Protein AF-A0A6C0L0G5-F1 (afdb_monomer_lite)

Foldseek 3Di:
DWAWEAAAPRDIDTDDLVLVLCCCVPHQQPPLVLLCVQLVSDDDPVDDDDDNRYGYHNVLNADVVLVVQLVCCSVPVDGQPCPPVVVCVPSLVSNVSSCVSSVHGPSSVVVSCCSVPDPPPPPVPVPPPQDDLDPVSPPVVQKDKDKDFPPDDDDPQKDWRDWDDDPPGIITIIIHGDDD

Radius of gyration: 18.08 Å; chains: 1; bounding box: 38×36×50 Å

Sequence (180 aa):
MLKKVLFKENKHLYVDWNYLKDSFENGRLQGATVFARLFDIIDDKLFVLRNTDEYDLTHYDIYIEDWCLFMSFVRNGYLPNIYNIDKNVRDLNYCYDICIKLGGVPEFDNYYYNCLNHEQPVTDVSNNVYNPMTPIEDVKLMYVWRIVTSFTALNENESVTTCVSTEEMTIFYTRRPIDV

Secondary structure (DSSP, 8-state):
-EEEEE-GGG-EEEEEHHHHHHHHHHSTTTT-HHHHHHTTSS--TTS----TTEEE-GGGT--HHHHHHHHHHHHHSS-TTTTSHHHHHHHHHHHHHHHHHTT--HHHHHHHHHHHH------S-SS-S---SSTTT-TT--EEEEEEETTSPPPTT-EEEEEEE-SS-EEEEEEEEPP-

pLDDT: mean 80.95, std 14.65, range [38.38, 97.31]

Structure (mmCIF, N/CA/C/O backbone):
data_AF-A0A6C0L0G5-F1
#
_entry.id   AF-A0A6C0L0G5-F1
#
loop_
_atom_site.group_PDB
_atom_site.id
_atom_site.type_symbol
_atom_site.label_atom_id
_atom_site.label_alt_id
_atom_site.label_comp_id
_atom_site.label_asym_id
_atom_site.label_entity_id
_atom_site.label_seq_id
_atom_site.pdbx_PDB_ins_code
_atom_site.Cartn_x
_atom_site.Cartn_y
_atom_site.Cartn_z
_atom_site.occupancy
_atom_site.B_iso_or_equiv
_atom_site.auth_seq_id
_atom_site.auth_comp_id
_atom_site.auth_asym_id
_atom_site.auth_atom_id
_atom_site.pdbx_PDB_model_num
ATOM 1 N N . MET A 1 1 ? -14.056 8.009 0.735 1.00 85.31 1 MET A N 1
ATOM 2 C CA . MET A 1 1 ? -14.195 8.701 2.042 1.00 85.31 1 MET A CA 1
ATOM 3 C C . MET A 1 1 ? -12.837 8.640 2.702 1.00 85.31 1 MET A C 1
ATOM 5 O O . MET A 1 1 ? -12.252 7.566 2.707 1.00 85.31 1 MET A O 1
ATOM 9 N N . LEU A 1 2 ? -12.315 9.757 3.204 1.00 88.69 2 LEU A N 1
ATOM 10 C CA . LEU A 1 2 ? -11.008 9.749 3.858 1.00 88.69 2 LEU A CA 1
ATOM 11 C C . LEU A 1 2 ? -11.150 9.292 5.307 1.00 88.69 2 LEU A C 1
ATOM 13 O O . LEU A 1 2 ? -11.997 9.816 6.026 1.00 88.69 2 LEU A O 1
ATOM 17 N N . LYS A 1 3 ? -10.314 8.342 5.721 1.00 88.75 3 LYS A N 1
ATOM 18 C CA . LYS A 1 3 ? -10.215 7.888 7.110 1.00 88.75 3 LYS A CA 1
ATOM 19 C C . LYS A 1 3 ? -8.791 8.030 7.609 1.00 88.75 3 LYS A C 1
ATOM 21 O O . LYS A 1 3 ? -7.845 7.874 6.837 1.00 88.75 3 LYS A O 1
ATOM 26 N N . LYS A 1 4 ? -8.637 8.359 8.887 1.00 91.19 4 LYS A N 1
ATOM 27 C CA . LYS A 1 4 ? -7.320 8.545 9.487 1.00 91.19 4 LYS A CA 1
ATOM 28 C C . LYS A 1 4 ? -6.726 7.184 9.836 1.00 91.19 4 LYS A C 1
ATOM 30 O O . LYS A 1 4 ? -7.415 6.335 10.388 1.00 91.19 4 LYS A O 1
ATOM 35 N N . VAL A 1 5 ? -5.453 6.982 9.526 1.00 90.94 5 VAL A N 1
ATOM 36 C CA . VAL A 1 5 ? -4.693 5.792 9.917 1.00 90.94 5 VAL A CA 1
ATOM 37 C C . VAL A 1 5 ? -3.488 6.251 10.724 1.00 90.94 5 VAL A C 1
ATOM 39 O O . VAL A 1 5 ? -2.706 7.070 10.239 1.00 90.94 5 VAL A O 1
ATOM 42 N N . LEU A 1 6 ? -3.366 5.767 11.957 1.00 92.56 6 LEU A N 1
ATOM 43 C CA . LEU A 1 6 ? -2.211 5.968 12.824 1.00 92.56 6 LEU A CA 1
ATOM 44 C C . LEU A 1 6 ? -1.166 4.890 12.541 1.00 92.56 6 LEU A C 1
ATOM 46 O O . LEU A 1 6 ? -1.486 3.708 12.461 1.00 92.56 6 LEU A O 1
ATOM 50 N N . PHE A 1 7 ? 0.085 5.308 12.432 1.00 92.81 7 PHE A N 1
ATOM 51 C CA . PHE A 1 7 ? 1.252 4.472 12.188 1.00 92.81 7 PHE A CA 1
ATOM 52 C C . PHE A 1 7 ? 2.212 4.569 13.368 1.00 92.81 7 PHE A C 1
ATOM 54 O O . PHE A 1 7 ? 2.018 5.358 14.300 1.00 92.81 7 PHE A O 1
ATOM 61 N N . LYS A 1 8 ? 3.285 3.779 13.321 1.00 89.81 8 LYS A N 1
ATOM 62 C CA . LYS A 1 8 ? 4.391 3.873 14.276 1.00 89.81 8 LYS A CA 1
ATOM 63 C C . LYS A 1 8 ? 4.869 5.328 14.447 1.00 89.81 8 LYS A C 1
ATOM 65 O O . LYS A 1 8 ? 4.716 6.166 13.560 1.00 89.81 8 LYS A O 1
ATOM 70 N N . GLU A 1 9 ? 5.432 5.626 15.620 1.00 90.75 9 GLU A N 1
ATOM 71 C CA . GLU A 1 9 ? 5.891 6.974 16.011 1.00 90.75 9 GLU A CA 1
ATOM 72 C C . GLU A 1 9 ? 4.763 8.015 16.137 1.00 90.75 9 GLU A C 1
ATOM 74 O O . GLU A 1 9 ? 5.020 9.216 16.120 1.00 90.75 9 GLU A O 1
ATOM 79 N N . ASN A 1 10 ? 3.509 7.566 16.278 1.00 86.38 10 ASN A N 1
ATOM 80 C CA . ASN A 1 10 ? 2.314 8.418 16.327 1.00 86.38 10 ASN A CA 1
ATOM 81 C C . ASN A 1 10 ? 2.137 9.298 15.075 1.00 86.38 10 ASN A C 1
ATOM 83 O O . ASN A 1 10 ? 1.474 10.339 15.116 1.00 86.38 10 ASN A O 1
ATOM 87 N N . LYS A 1 11 ? 2.723 8.882 13.949 1.00 90.25 11 LYS A N 1
ATOM 88 C CA . LYS A 1 11 ? 2.497 9.502 12.644 1.00 90.25 11 LYS A CA 1
ATOM 89 C C . LYS A 1 11 ? 1.138 9.069 12.089 1.00 90.25 11 LYS A C 1
ATOM 91 O O . LYS A 1 11 ? 0.598 8.045 12.496 1.00 90.25 11 LYS A O 1
ATOM 96 N N . HIS A 1 12 ? 0.559 9.841 11.171 1.00 91.81 12 HIS A N 1
ATOM 97 C CA . HIS A 1 12 ? -0.734 9.498 10.577 1.00 91.81 12 HIS A CA 1
ATOM 98 C C . HIS A 1 12 ? -0.861 9.931 9.118 1.00 91.81 12 HIS A C 1
ATOM 100 O O . HIS A 1 12 ? -0.217 10.886 8.690 1.00 91.81 12 HIS A O 1
ATOM 106 N N . LEU A 1 13 ? -1.742 9.252 8.381 1.00 90.69 13 LEU A N 1
ATOM 107 C CA . LEU A 1 13 ? -2.190 9.650 7.046 1.00 90.69 13 LEU A CA 1
ATOM 108 C C . LEU A 1 13 ? -3.710 9.565 6.939 1.00 90.69 13 LEU A C 1
ATOM 110 O O . LEU A 1 13 ? -4.351 8.768 7.622 1.00 90.69 13 LEU A O 1
ATOM 114 N N . TYR A 1 14 ? -4.273 10.358 6.032 1.00 89.94 14 TYR A N 1
ATOM 115 C CA . TYR A 1 14 ? -5.643 10.174 5.572 1.00 89.94 14 TYR A CA 1
ATOM 116 C C . TYR A 1 14 ? -5.639 9.266 4.348 1.00 89.94 14 TYR A C 1
ATOM 118 O O . TYR A 1 14 ? -5.019 9.575 3.332 1.00 89.94 14 TYR A O 1
ATOM 126 N N . VAL A 1 15 ? -6.328 8.140 4.461 1.00 89.38 15 VAL A N 1
ATOM 127 C CA . VAL A 1 15 ? -6.400 7.108 3.432 1.00 89.38 15 VAL A CA 1
ATOM 128 C C . VAL A 1 15 ? -7.789 7.111 2.813 1.00 89.38 15 VAL A C 1
ATOM 130 O O . VAL A 1 15 ? -8.791 7.228 3.520 1.00 89.38 15 VAL A O 1
ATOM 133 N N . ASP A 1 16 ? -7.861 6.973 1.489 1.00 91.38 16 ASP A N 1
ATOM 134 C CA . ASP A 1 16 ? -9.140 6.806 0.807 1.00 91.38 16 ASP A CA 1
ATOM 135 C C . ASP A 1 16 ? -9.695 5.401 1.043 1.00 91.38 16 ASP A C 1
ATOM 137 O O . ASP A 1 16 ? -9.295 4.419 0.420 1.00 91.38 16 ASP A O 1
ATOM 141 N N . TRP A 1 17 ? -10.647 5.320 1.963 1.00 91.06 17 TRP A N 1
ATOM 142 C CA . TRP A 1 17 ? -11.303 4.078 2.337 1.00 91.06 17 TRP A CA 1
ATOM 143 C C . TRP A 1 17 ? -12.124 3.482 1.194 1.00 91.06 17 TRP A C 1
ATOM 145 O O . TRP A 1 17 ? -12.210 2.263 1.089 1.00 91.06 17 TRP A O 1
ATOM 155 N N . ASN A 1 18 ? -12.673 4.311 0.296 1.00 92.94 18 ASN A N 1
ATOM 156 C CA . ASN A 1 18 ? -13.422 3.787 -0.851 1.00 92.94 18 ASN A CA 1
ATOM 157 C C . ASN A 1 18 ? -12.487 3.027 -1.791 1.00 92.94 18 ASN A C 1
ATOM 159 O O . ASN A 1 18 ? -12.845 1.959 -2.270 1.00 92.94 18 ASN A O 1
ATOM 163 N N . TYR A 1 19 ? -11.279 3.556 -1.998 1.00 94.75 19 TYR A N 1
ATOM 164 C CA . TYR A 1 19 ? -10.251 2.886 -2.781 1.00 94.75 19 TYR A CA 1
ATOM 165 C C . TYR A 1 19 ? -9.828 1.558 -2.140 1.00 94.75 19 TYR A C 1
ATOM 167 O O . TYR A 1 19 ? -9.718 0.553 -2.833 1.00 94.75 19 TYR A O 1
ATOM 175 N N . LEU A 1 20 ? -9.612 1.526 -0.819 1.00 94.50 20 LEU A N 1
ATOM 176 C CA . LEU A 1 20 ? -9.259 0.279 -0.129 1.00 94.50 20 LEU A CA 1
ATOM 177 C C . LEU A 1 20 ? -10.365 -0.773 -0.241 1.00 94.50 20 LEU A C 1
ATOM 179 O O . LEU A 1 20 ? -10.074 -1.939 -0.503 1.00 94.50 20 LEU A O 1
ATOM 183 N N . LYS A 1 21 ? -11.621 -0.353 -0.068 1.00 95.12 21 LYS A N 1
ATOM 184 C CA . LYS A 1 21 ? -12.786 -1.221 -0.212 1.00 95.12 21 LYS A CA 1
ATOM 185 C C . LYS A 1 21 ? -12.904 -1.771 -1.632 1.00 95.12 21 LYS A C 1
ATOM 187 O O . LYS A 1 21 ? -12.986 -2.983 -1.791 1.00 95.12 21 LYS A O 1
ATOM 192 N N . ASP A 1 22 ? -12.841 -0.915 -2.648 1.00 95.88 22 ASP A N 1
ATOM 193 C CA . ASP A 1 22 ? -12.908 -1.349 -4.047 1.00 95.88 22 ASP A CA 1
ATOM 194 C C . ASP A 1 22 ? -11.727 -2.256 -4.415 1.00 95.88 22 ASP A C 1
ATOM 196 O O . ASP A 1 22 ? -11.903 -3.296 -5.040 1.00 95.88 22 ASP A O 1
ATOM 200 N N . SER A 1 23 ? -10.523 -1.944 -3.930 1.00 95.94 23 SER A N 1
ATOM 201 C CA . SER A 1 23 ? -9.359 -2.803 -4.129 1.00 95.94 23 SER A CA 1
ATOM 202 C C . SER A 1 23 ? -9.502 -4.166 -3.441 1.00 95.94 23 SER A C 1
ATOM 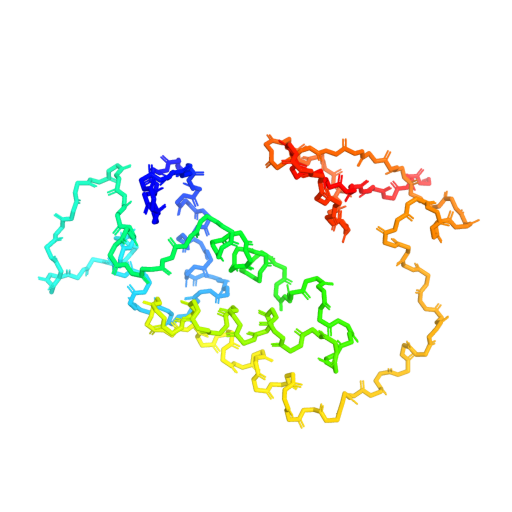204 O O . SER A 1 23 ? -8.876 -5.122 -3.894 1.00 95.94 23 SER A O 1
ATOM 206 N N . PHE A 1 24 ? -10.267 -4.278 -2.354 1.00 96.69 24 PHE A N 1
ATOM 207 C CA . PHE A 1 24 ? -10.576 -5.560 -1.715 1.00 96.69 24 PHE A CA 1
ATOM 208 C C . PHE A 1 24 ? -11.668 -6.328 -2.464 1.00 96.69 24 PHE A C 1
ATOM 210 O O . PHE A 1 24 ? -11.544 -7.534 -2.650 1.00 96.69 24 PHE A O 1
ATOM 217 N N . GLU A 1 25 ? -12.722 -5.644 -2.907 1.00 95.56 25 GLU A N 1
ATOM 218 C CA . GLU A 1 25 ? -13.859 -6.266 -3.595 1.00 95.56 25 GLU A CA 1
ATOM 219 C C . GLU A 1 25 ? -13.501 -6.678 -5.032 1.00 95.56 25 GLU A C 1
ATOM 221 O O . GLU A 1 25 ? -13.824 -7.787 -5.459 1.00 95.56 25 GLU A O 1
ATOM 226 N N . ASN A 1 26 ? -12.779 -5.825 -5.762 1.00 94.06 26 ASN A N 1
ATOM 227 C CA . ASN A 1 26 ? -12.576 -5.922 -7.212 1.00 94.06 26 ASN A CA 1
ATOM 228 C C . ASN A 1 26 ? -11.104 -5.822 -7.651 1.00 94.06 26 ASN A C 1
ATOM 230 O O . ASN A 1 26 ? -10.830 -5.783 -8.850 1.00 94.06 26 ASN A O 1
ATOM 234 N N . GLY A 1 27 ? -10.154 -5.743 -6.714 1.00 93.94 27 GLY A N 1
ATOM 235 C CA . GLY A 1 27 ? -8.755 -5.444 -7.025 1.00 93.94 27 GLY A CA 1
ATOM 236 C C . GLY A 1 27 ? -7.732 -6.326 -6.313 1.00 93.94 27 GLY A C 1
ATOM 237 O O . GLY A 1 27 ? -7.970 -7.481 -5.977 1.00 93.94 27 GLY A O 1
ATOM 238 N N . ARG A 1 28 ? -6.549 -5.757 -6.072 1.00 94.62 28 ARG A N 1
ATOM 239 C CA . ARG A 1 28 ? -5.356 -6.495 -5.614 1.00 94.62 28 ARG A CA 1
ATOM 240 C C . ARG A 1 28 ? -5.367 -6.896 -4.142 1.00 94.62 28 ARG A C 1
ATOM 242 O O . ARG A 1 28 ? -4.441 -7.551 -3.681 1.00 94.62 28 ARG A O 1
ATOM 249 N N . LEU A 1 29 ? -6.381 -6.479 -3.391 1.00 97.31 29 LEU A N 1
ATOM 250 C CA . LEU A 1 29 ? -6.559 -6.871 -1.993 1.00 97.31 29 LEU A CA 1
ATOM 251 C C . LEU A 1 29 ? -7.574 -8.008 -1.850 1.00 97.31 29 LEU A C 1
ATOM 253 O O . LEU A 1 29 ? -7.893 -8.391 -0.727 1.00 97.31 29 LEU A O 1
ATOM 257 N N . GLN A 1 30 ? -8.066 -8.573 -2.958 1.00 96.06 30 GLN A N 1
ATOM 258 C CA . GLN A 1 30 ? -8.938 -9.741 -2.925 1.00 96.06 30 GLN A CA 1
ATOM 259 C C . GLN A 1 30 ? -8.307 -10.874 -2.103 1.00 96.06 30 GLN A C 1
ATOM 261 O O . GLN A 1 30 ? -7.165 -11.281 -2.310 1.00 96.06 30 GLN A O 1
ATOM 266 N N . GLY A 1 31 ? -9.066 -11.362 -1.120 1.00 93.81 31 GLY A N 1
ATOM 267 C CA . GLY A 1 31 ? -8.632 -12.419 -0.205 1.00 93.81 31 GLY A CA 1
ATOM 268 C C . GLY A 1 31 ? -7.786 -11.959 0.992 1.00 93.81 31 GLY A C 1
ATOM 269 O O . GLY A 1 31 ? -7.573 -12.765 1.898 1.00 93.81 31 GLY A O 1
ATOM 270 N N . ALA A 1 32 ? -7.386 -10.682 1.074 1.00 96.00 32 ALA A N 1
ATOM 271 C CA . ALA A 1 32 ? -6.675 -10.106 2.224 1.00 96.00 32 ALA A CA 1
ATOM 272 C C . ALA A 1 32 ? -7.624 -9.908 3.426 1.00 96.00 32 ALA A C 1
ATOM 274 O O . ALA A 1 32 ? -8.048 -8.805 3.769 1.00 96.00 32 ALA A O 1
ATOM 275 N N . THR A 1 33 ? -8.038 -11.009 4.048 1.00 92.31 33 THR A N 1
ATOM 276 C CA . THR A 1 33 ? -9.142 -11.039 5.024 1.00 92.31 33 THR A CA 1
ATOM 277 C C . THR A 1 33 ? -8.804 -10.367 6.350 1.00 92.31 33 THR A C 1
ATOM 279 O O . THR A 1 33 ? -9.664 -9.707 6.930 1.00 92.31 33 THR A O 1
ATOM 282 N N . VAL A 1 34 ? -7.568 -10.497 6.838 1.00 90.00 34 VAL A N 1
ATOM 283 C CA . VAL A 1 34 ? -7.124 -9.791 8.051 1.00 90.00 34 VAL A CA 1
ATOM 284 C C . VAL A 1 34 ? -7.071 -8.287 7.798 1.00 90.00 34 VAL A C 1
ATOM 286 O O . VAL A 1 34 ? -7.622 -7.531 8.593 1.00 90.00 34 VAL A O 1
ATOM 289 N N . PHE A 1 35 ? -6.516 -7.858 6.661 1.00 92.75 35 PHE A N 1
ATOM 290 C CA . PHE A 1 35 ? -6.584 -6.468 6.216 1.00 92.75 35 PHE A CA 1
ATOM 291 C C . PHE A 1 35 ? -8.032 -5.956 6.197 1.00 92.75 35 PHE A C 1
ATOM 293 O O . PHE A 1 35 ? -8.341 -4.939 6.811 1.00 92.75 35 PHE A O 1
ATOM 300 N N . ALA A 1 36 ? -8.948 -6.688 5.563 1.00 92.31 36 ALA A N 1
ATOM 301 C CA . ALA A 1 36 ? -10.344 -6.273 5.470 1.00 92.31 36 ALA A CA 1
ATOM 302 C C . ALA A 1 36 ? -11.027 -6.131 6.838 1.00 92.31 36 ALA A C 1
ATOM 304 O O . ALA A 1 36 ? -11.852 -5.238 7.013 1.00 92.31 36 ALA A O 1
ATOM 305 N N . ARG A 1 37 ? -10.659 -6.966 7.816 1.00 87.94 37 ARG A N 1
ATOM 306 C CA . ARG A 1 37 ? -11.123 -6.851 9.209 1.00 87.94 37 ARG A CA 1
ATOM 307 C C . ARG A 1 37 ? -10.526 -5.641 9.918 1.00 87.94 37 ARG A C 1
ATOM 309 O O . ARG A 1 37 ? -11.248 -4.936 10.605 1.00 87.94 37 ARG A O 1
ATOM 316 N N . LEU A 1 38 ? -9.229 -5.376 9.740 1.00 87.31 38 LEU A N 1
ATOM 317 C CA . LEU A 1 38 ? -8.551 -4.225 10.352 1.00 87.31 38 LEU A CA 1
ATOM 318 C C . LEU A 1 38 ? -9.144 -2.882 9.908 1.00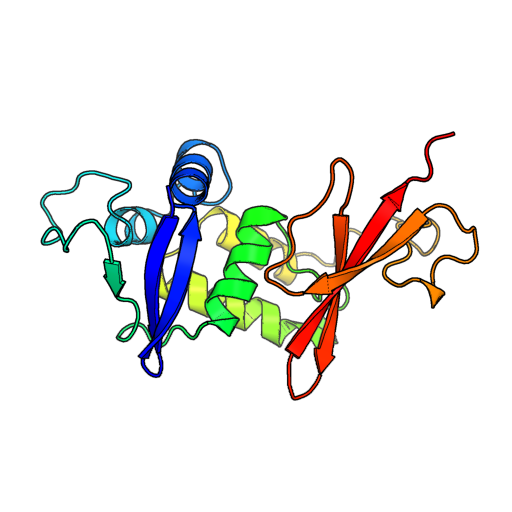 87.31 38 LEU A C 1
ATOM 320 O O . LEU A 1 38 ? -9.097 -1.920 10.669 1.00 87.31 38 LEU A O 1
ATOM 324 N N . PHE A 1 39 ? -9.686 -2.832 8.689 1.00 89.25 39 PHE A N 1
ATOM 325 C CA . PHE A 1 39 ? -10.248 -1.629 8.074 1.00 89.25 39 PHE A CA 1
ATOM 326 C C . PHE A 1 39 ? -11.786 -1.616 8.016 1.00 89.25 39 PHE A C 1
ATOM 328 O O . PHE A 1 39 ? -12.362 -0.790 7.301 1.00 89.25 39 PHE A O 1
ATOM 335 N N . ASP A 1 40 ? -12.456 -2.514 8.748 1.00 87.75 40 ASP A N 1
ATOM 336 C CA . ASP A 1 40 ? -13.921 -2.662 8.775 1.00 87.75 40 ASP A CA 1
ATOM 337 C C . ASP A 1 40 ? -14.554 -2.730 7.365 1.00 87.75 40 ASP A C 1
ATOM 339 O O . ASP A 1 40 ? -15.625 -2.176 7.105 1.00 87.75 40 ASP A O 1
ATOM 343 N N . ILE A 1 41 ? -13.858 -3.359 6.412 1.00 90.50 41 ILE A N 1
ATOM 344 C CA . ILE A 1 41 ? -14.354 -3.588 5.047 1.00 90.50 41 ILE A CA 1
ATOM 345 C C . ILE A 1 41 ? -15.339 -4.760 5.047 1.00 90.50 41 ILE A C 1
ATOM 347 O O . ILE A 1 41 ? -16.349 -4.716 4.343 1.00 90.50 41 ILE A O 1
ATOM 351 N N . ILE A 1 42 ? -15.060 -5.788 5.854 1.00 88.00 42 ILE A N 1
ATOM 352 C CA . ILE A 1 42 ? -15.979 -6.899 6.104 1.00 88.00 42 ILE A CA 1
ATOM 353 C C . ILE A 1 42 ? -16.543 -6.808 7.521 1.00 88.00 42 ILE A C 1
ATOM 355 O O . ILE A 1 42 ? -15.805 -6.561 8.472 1.00 88.00 42 ILE A O 1
ATOM 359 N N . ASP A 1 43 ? -17.853 -7.020 7.649 1.00 75.69 43 ASP A N 1
ATOM 360 C CA . ASP A 1 43 ? -18.532 -7.082 8.943 1.00 75.69 43 ASP A CA 1
ATOM 361 C C . ASP A 1 43 ? -18.265 -8.448 9.582 1.00 75.69 43 ASP A C 1
ATOM 363 O O . ASP A 1 43 ? -18.789 -9.478 9.146 1.00 75.69 43 ASP A O 1
ATOM 367 N N . ASP A 1 44 ? -17.395 -8.462 10.587 1.00 66.69 44 ASP A N 1
ATOM 368 C CA . ASP A 1 44 ? -17.060 -9.658 11.342 1.00 66.69 44 ASP A CA 1
ATOM 369 C C . ASP A 1 44 ? -17.140 -9.376 12.844 1.00 66.69 44 ASP A C 1
ATOM 371 O O . ASP A 1 44 ? -16.388 -8.576 13.401 1.00 66.69 44 ASP A O 1
ATOM 375 N N . LYS A 1 45 ? -18.032 -10.102 13.523 1.00 65.12 45 LYS A N 1
ATOM 376 C CA . LYS A 1 45 ? -18.269 -10.001 14.972 1.00 65.12 45 LYS A CA 1
ATOM 377 C C . LYS A 1 45 ? -17.084 -10.484 15.819 1.00 65.12 45 LYS A C 1
ATOM 379 O O . LYS A 1 45 ? -17.151 -10.402 17.044 1.00 65.12 45 LYS A O 1
ATOM 384 N N . LEU A 1 46 ? -16.040 -11.037 15.196 1.00 65.25 46 LEU A N 1
ATOM 385 C CA . LEU A 1 46 ? -14.838 -11.526 15.873 1.00 65.25 46 LEU A CA 1
ATOM 386 C C . LEU A 1 46 ? -13.889 -10.407 16.321 1.00 65.25 46 LEU A C 1
ATOM 388 O O . LEU A 1 46 ? -13.105 -10.625 17.245 1.00 65.25 46 LEU A O 1
ATOM 392 N N . PHE A 1 47 ? -13.957 -9.223 15.707 1.00 62.81 47 PHE A N 1
ATOM 393 C CA . PHE A 1 47 ? -13.135 -8.074 16.082 1.00 62.81 47 PHE A CA 1
ATOM 394 C C . PHE A 1 47 ? -14.000 -7.018 16.770 1.00 62.81 47 PHE A C 1
ATOM 396 O O . PHE A 1 47 ? -15.130 -6.750 16.371 1.00 62.81 47 PHE A O 1
ATOM 403 N N . VAL A 1 48 ? -13.480 -6.429 17.850 1.00 63.00 48 VAL A N 1
ATOM 404 C CA . VAL A 1 48 ? -14.155 -5.308 18.512 1.00 63.00 48 VAL A CA 1
ATOM 405 C C . VAL A 1 48 ? -14.138 -4.134 17.541 1.00 63.00 48 VAL A C 1
ATOM 407 O O . VAL A 1 48 ? -13.056 -3.641 17.222 1.00 63.00 48 VAL A O 1
ATOM 410 N N . LEU A 1 49 ? -15.323 -3.706 17.093 1.00 55.56 49 LEU A N 1
ATOM 411 C CA . LEU A 1 49 ? -15.509 -2.517 16.260 1.00 55.56 49 LEU A CA 1
ATOM 412 C C . LEU A 1 49 ? -14.735 -1.349 16.876 1.00 55.56 49 LEU A C 1
ATOM 414 O O . LEU A 1 49 ? -15.036 -0.909 17.992 1.00 55.56 49 LEU A O 1
ATOM 418 N N . ARG A 1 50 ? -13.709 -0.876 16.167 1.00 59.19 50 ARG A N 1
ATOM 419 C CA . ARG A 1 50 ? -12.996 0.343 16.541 1.00 59.19 50 ARG A CA 1
ATOM 420 C C . ARG A 1 50 ? -13.772 1.541 16.003 1.00 59.19 50 ARG A C 1
ATOM 422 O O . ARG A 1 50 ? -14.607 1.424 15.112 1.00 59.19 50 ARG A O 1
ATOM 429 N N . ASN A 1 51 ? -13.557 2.689 16.633 1.00 57.78 51 ASN A N 1
ATOM 430 C CA . ASN A 1 51 ? -14.226 3.933 16.276 1.00 57.78 51 ASN A CA 1
ATOM 431 C C . ASN A 1 51 ? -14.080 4.197 14.767 1.00 57.78 51 ASN A C 1
ATOM 433 O O . ASN A 1 51 ? -12.980 4.101 14.232 1.00 57.78 51 ASN A O 1
ATOM 437 N N . THR A 1 52 ? -15.180 4.508 14.081 1.00 64.19 52 THR A N 1
ATOM 438 C CA . THR A 1 52 ? -15.279 4.358 12.620 1.00 64.19 52 THR A CA 1
ATOM 439 C C . THR A 1 52 ? -14.380 5.287 11.818 1.00 64.19 52 THR A C 1
ATOM 441 O O . THR A 1 52 ? -14.235 5.057 10.623 1.00 64.19 52 THR A O 1
ATOM 444 N N . ASP A 1 53 ? -13.796 6.319 12.422 1.00 73.50 53 ASP A N 1
ATOM 445 C CA . ASP A 1 53 ? -13.087 7.385 11.703 1.00 73.50 53 ASP A CA 1
ATOM 446 C C . ASP A 1 53 ? -11.555 7.274 11.787 1.00 73.50 53 ASP A C 1
ATOM 448 O O . ASP A 1 53 ? -10.841 7.971 11.055 1.00 73.50 53 ASP A O 1
ATOM 452 N N . GLU A 1 54 ? -11.042 6.385 12.645 1.00 86.31 54 GLU A N 1
ATOM 453 C CA . GLU A 1 54 ? -9.610 6.216 12.892 1.00 86.31 54 GLU A CA 1
ATOM 454 C C . GLU A 1 54 ? -9.217 4.737 13.007 1.00 86.31 54 GLU A C 1
ATOM 456 O O . GLU A 1 54 ? -9.752 3.990 13.824 1.00 86.31 54 GLU A O 1
ATOM 461 N N . TYR A 1 55 ? -8.223 4.335 12.218 1.00 88.50 55 TYR A N 1
ATOM 462 C CA . TYR A 1 55 ? -7.572 3.032 12.299 1.00 88.50 55 TYR A CA 1
ATOM 463 C C . TYR A 1 55 ? -6.206 3.175 12.958 1.00 88.50 55 TYR A C 1
ATOM 465 O O . TYR A 1 55 ? -5.473 4.116 12.667 1.00 88.50 55 TYR A O 1
ATOM 473 N N . ASP A 1 56 ? -5.838 2.229 13.818 1.00 88.69 56 ASP A N 1
ATOM 474 C CA . ASP A 1 56 ? -4.587 2.290 14.573 1.00 88.69 56 ASP A CA 1
ATOM 475 C C . ASP A 1 56 ? -3.685 1.091 14.270 1.00 88.69 56 ASP A C 1
ATOM 477 O O . ASP A 1 56 ? -3.959 -0.037 14.699 1.00 88.69 56 ASP A O 1
ATOM 481 N N . LEU A 1 57 ? -2.602 1.373 13.538 1.00 89.62 57 LEU A N 1
ATOM 482 C CA . LEU A 1 57 ? -1.541 0.440 13.173 1.00 89.62 57 LEU A CA 1
ATOM 483 C C . LEU A 1 57 ? -0.259 0.609 14.016 1.00 89.62 57 LEU A C 1
ATOM 485 O O . LEU A 1 57 ? 0.736 -0.070 13.753 1.00 89.62 57 LEU A O 1
ATOM 489 N N . THR A 1 58 ? -0.250 1.460 15.050 1.00 88.69 58 THR A N 1
ATOM 490 C CA . THR A 1 58 ? 0.945 1.762 15.874 1.00 88.69 58 THR A CA 1
ATOM 491 C C . THR A 1 58 ? 1.585 0.515 16.500 1.00 88.69 58 THR A C 1
ATOM 493 O O . THR A 1 58 ? 2.806 0.452 16.680 1.00 88.69 58 THR A O 1
ATOM 496 N N . HIS A 1 59 ? 0.772 -0.503 16.788 1.00 87.38 59 HIS A N 1
ATOM 497 C CA . HIS A 1 59 ? 1.186 -1.767 17.399 1.00 87.38 59 HIS A CA 1
ATOM 498 C C . HIS A 1 59 ? 1.700 -2.823 16.407 1.00 87.38 59 HIS A C 1
ATOM 500 O O . HIS A 1 59 ? 2.253 -3.829 16.844 1.00 87.38 59 HIS A O 1
ATOM 506 N N . TYR A 1 60 ? 1.552 -2.604 15.098 1.00 86.38 60 TYR A N 1
ATOM 507 C CA . TYR A 1 60 ? 1.933 -3.571 14.056 1.00 86.38 60 TYR A CA 1
ATOM 508 C C . TYR A 1 60 ? 3.340 -3.327 13.507 1.00 86.38 60 TYR A C 1
ATOM 510 O O . TYR A 1 60 ? 3.787 -4.032 12.606 1.00 86.38 60 TYR A O 1
ATOM 518 N N . ASP A 1 61 ? 4.040 -2.332 14.059 1.00 88.81 61 ASP A N 1
ATOM 519 C CA . ASP A 1 61 ? 5.363 -1.917 13.597 1.00 88.81 61 ASP A CA 1
ATOM 520 C C . ASP A 1 61 ? 5.359 -1.547 12.106 1.00 88.81 61 ASP A C 1
ATOM 522 O O . ASP A 1 61 ? 6.238 -1.947 11.348 1.00 88.81 61 ASP A O 1
ATOM 526 N N . ILE A 1 62 ? 4.301 -0.847 11.685 1.00 89.56 62 ILE A N 1
ATOM 527 C CA . ILE A 1 62 ? 4.118 -0.335 10.326 1.00 89.56 62 ILE A CA 1
ATOM 528 C C . ILE A 1 62 ? 4.358 1.173 10.367 1.00 89.56 62 ILE A C 1
ATOM 530 O O . ILE A 1 62 ? 3.655 1.906 11.074 1.00 89.56 62 ILE A O 1
ATOM 534 N N . TYR A 1 63 ? 5.362 1.624 9.625 1.00 90.62 63 TYR A N 1
ATOM 535 C CA . TYR A 1 63 ? 5.704 3.030 9.435 1.00 90.62 63 TYR A CA 1
ATOM 536 C C . TYR A 1 63 ? 4.909 3.641 8.263 1.00 90.62 63 TYR A C 1
ATOM 538 O O . TYR A 1 63 ? 4.230 2.942 7.510 1.00 90.62 63 TYR A O 1
ATOM 546 N N . ILE A 1 64 ? 4.947 4.966 8.095 1.00 88.19 64 ILE A N 1
ATOM 547 C CA . ILE A 1 64 ? 4.259 5.619 6.963 1.00 88.19 64 ILE A CA 1
ATOM 548 C C . ILE A 1 64 ? 4.889 5.196 5.631 1.00 88.19 64 ILE A C 1
ATOM 550 O O . ILE A 1 64 ? 4.201 5.016 4.628 1.00 88.19 64 ILE A O 1
ATOM 554 N N . GLU A 1 65 ? 6.205 5.049 5.623 1.00 85.25 65 GLU A N 1
ATOM 555 C CA . GLU A 1 65 ? 7.014 4.663 4.479 1.00 85.25 65 GLU A CA 1
ATOM 556 C C . GLU A 1 65 ? 6.633 3.250 4.008 1.00 85.25 65 GLU A C 1
ATOM 558 O O . GLU A 1 65 ? 6.435 3.028 2.811 1.00 85.25 65 GLU A O 1
ATOM 563 N N . ASP A 1 66 ? 6.402 2.343 4.960 1.00 88.38 66 ASP A N 1
ATOM 564 C CA . ASP A 1 66 ? 5.884 0.989 4.746 1.00 88.38 66 ASP A CA 1
ATOM 565 C C . ASP A 1 66 ? 4.536 1.031 4.029 1.00 88.38 66 ASP A C 1
ATOM 567 O O . ASP A 1 66 ? 4.316 0.365 3.015 1.00 88.38 66 ASP A O 1
ATOM 571 N N . TRP A 1 67 ? 3.630 1.870 4.532 1.00 90.50 67 TRP A N 1
ATOM 572 C CA . TRP A 1 67 ? 2.313 2.048 3.942 1.00 90.50 67 TRP A CA 1
ATOM 573 C C . TRP A 1 67 ? 2.393 2.587 2.513 1.00 90.50 67 TRP A C 1
ATOM 575 O O . TRP A 1 67 ? 1.682 2.111 1.630 1.00 90.50 67 TRP A O 1
ATOM 585 N N . CYS A 1 68 ? 3.281 3.546 2.250 1.00 88.25 68 CYS A N 1
ATOM 586 C CA . CYS A 1 68 ? 3.506 4.079 0.907 1.00 88.25 68 CYS A CA 1
ATOM 587 C C . CYS A 1 68 ? 4.034 3.011 -0.064 1.00 88.25 68 CYS A C 1
ATOM 589 O O . CYS A 1 68 ? 3.587 2.957 -1.216 1.00 88.25 68 CYS A O 1
ATOM 591 N N . LEU A 1 69 ? 4.948 2.149 0.391 1.00 87.69 69 LEU A N 1
ATOM 592 C CA . LEU A 1 69 ? 5.480 1.041 -0.402 1.00 87.69 69 LEU A CA 1
ATOM 593 C C . LEU A 1 69 ? 4.385 0.016 -0.727 1.00 87.69 69 LEU A C 1
ATOM 595 O O . LEU A 1 69 ? 4.178 -0.322 -1.893 1.00 87.69 69 LEU A O 1
ATOM 599 N N . PHE A 1 70 ? 3.624 -0.397 0.286 1.00 92.94 70 PHE A N 1
ATOM 600 C CA . PHE A 1 70 ? 2.467 -1.273 0.124 1.00 92.94 70 PHE A CA 1
ATOM 601 C C . PHE A 1 70 ? 1.448 -0.686 -0.862 1.00 92.94 70 PHE A C 1
ATOM 603 O O . PHE A 1 70 ? 1.049 -1.340 -1.825 1.00 92.94 70 PHE A O 1
ATOM 610 N N . MET A 1 71 ? 1.081 0.586 -0.698 1.00 91.94 71 MET A N 1
ATOM 611 C CA . MET A 1 71 ? 0.117 1.247 -1.578 1.00 91.94 71 MET A CA 1
ATOM 612 C C . MET A 1 71 ? 0.625 1.424 -3.012 1.00 91.94 71 MET A C 1
ATOM 614 O O . MET A 1 71 ? -0.198 1.432 -3.930 1.00 91.94 71 MET A O 1
ATOM 618 N N . SER A 1 72 ? 1.942 1.524 -3.235 1.00 87.38 72 SER A N 1
ATOM 619 C CA . SER A 1 72 ? 2.510 1.463 -4.589 1.00 87.38 72 SER A CA 1
ATOM 620 C C . SER A 1 72 ? 2.169 0.144 -5.270 1.00 87.38 72 SER A C 1
ATOM 622 O O . SER A 1 72 ? 1.697 0.159 -6.407 1.00 87.38 72 SER A O 1
ATOM 624 N N . PHE A 1 73 ? 2.320 -0.986 -4.574 1.00 91.81 73 PHE A N 1
ATOM 625 C CA . PHE A 1 73 ? 1.896 -2.273 -5.119 1.00 91.81 73 PHE A CA 1
ATOM 626 C C . PHE A 1 73 ? 0.380 -2.329 -5.330 1.00 91.81 73 PHE A C 1
ATOM 628 O O . PHE A 1 73 ? -0.070 -2.670 -6.419 1.00 91.81 73 PHE A O 1
ATOM 635 N N . VAL A 1 74 ? -0.424 -1.947 -4.334 1.00 92.19 74 VAL A N 1
ATOM 636 C CA . VAL A 1 74 ? -1.893 -2.027 -4.439 1.00 92.19 74 VAL A CA 1
ATOM 637 C C . VAL A 1 74 ? -2.414 -1.229 -5.641 1.00 92.19 74 VAL A C 1
ATOM 639 O O . VAL A 1 74 ? -3.332 -1.673 -6.332 1.00 92.19 74 VAL A O 1
ATOM 642 N N . ARG A 1 75 ? -1.805 -0.075 -5.935 1.00 88.31 75 ARG A N 1
ATOM 643 C CA . ARG A 1 75 ? -2.163 0.784 -7.075 1.00 88.31 75 ARG A CA 1
ATOM 644 C C . ARG A 1 75 ? -1.651 0.268 -8.411 1.00 88.31 75 ARG A C 1
ATOM 646 O O . ARG A 1 75 ? -2.415 0.227 -9.375 1.00 88.31 75 ARG A O 1
ATOM 653 N N . ASN A 1 76 ? -0.397 -0.165 -8.469 1.00 85.25 76 ASN A N 1
ATOM 654 C CA . ASN A 1 76 ? 0.281 -0.412 -9.744 1.00 85.25 76 ASN A CA 1
ATOM 655 C C . ASN A 1 76 ? 0.369 -1.899 -10.113 1.00 85.25 76 ASN A C 1
ATOM 657 O O . ASN A 1 76 ? 0.477 -2.241 -11.285 1.00 85.25 76 ASN A O 1
ATOM 661 N N . GLY A 1 77 ? 0.300 -2.795 -9.129 1.00 84.56 77 GLY A N 1
ATOM 662 C CA . GLY A 1 77 ? 0.534 -4.235 -9.281 1.00 84.56 77 GLY A CA 1
ATOM 663 C C . GLY A 1 77 ? 2.004 -4.631 -9.320 1.00 84.56 77 GLY A C 1
ATOM 664 O O . GLY A 1 77 ? 2.317 -5.794 -9.537 1.00 84.56 77 GLY A O 1
ATOM 665 N N . TYR A 1 78 ? 2.905 -3.674 -9.119 1.00 83.06 78 TYR A N 1
ATOM 666 C CA . TYR A 1 78 ? 4.341 -3.890 -9.046 1.00 83.06 78 TYR A CA 1
ATOM 667 C C . TYR A 1 78 ? 4.981 -2.818 -8.165 1.00 83.06 78 TYR A C 1
ATOM 669 O O . TYR A 1 78 ? 4.396 -1.758 -7.918 1.00 83.06 78 TYR A O 1
ATOM 677 N N . LEU A 1 79 ? 6.202 -3.084 -7.708 1.00 82.56 79 LEU A N 1
ATOM 678 C CA . LEU A 1 79 ? 7.011 -2.116 -6.975 1.00 82.56 79 LEU A CA 1
ATOM 679 C C . LEU A 1 79 ? 7.993 -1.428 -7.944 1.00 82.56 79 LEU A C 1
ATOM 681 O O . LEU A 1 79 ? 8.742 -2.115 -8.645 1.00 82.56 79 LEU A O 1
ATOM 685 N N . PRO A 1 80 ? 8.012 -0.083 -8.015 1.00 67.12 80 PRO A N 1
ATOM 686 C CA . PRO A 1 80 ? 8.682 0.659 -9.089 1.00 67.12 80 PRO A CA 1
ATOM 687 C C . PRO A 1 80 ? 10.208 0.486 -9.134 1.00 67.12 80 PRO A C 1
ATOM 689 O O . PRO A 1 80 ? 10.801 0.669 -10.192 1.00 67.12 80 PRO A O 1
ATOM 692 N N . ASN A 1 81 ? 10.844 0.073 -8.034 1.00 64.62 81 ASN A N 1
ATOM 693 C CA . ASN A 1 81 ? 12.294 -0.115 -7.974 1.00 64.62 81 ASN A CA 1
ATOM 694 C C . ASN A 1 81 ? 12.755 -1.555 -8.276 1.00 64.62 81 ASN A C 1
ATOM 696 O O . ASN A 1 81 ? 13.951 -1.804 -8.309 1.00 64.62 81 ASN A O 1
ATOM 700 N N . ILE A 1 82 ? 11.879 -2.529 -8.539 1.00 59.22 82 ILE A N 1
ATOM 701 C CA . ILE A 1 82 ? 12.280 -3.957 -8.575 1.00 59.22 82 ILE A CA 1
ATOM 702 C C . ILE A 1 82 ? 12.901 -4.421 -9.909 1.00 59.22 82 ILE A C 1
ATOM 704 O O . ILE A 1 82 ? 13.338 -5.560 -10.030 1.00 59.22 82 ILE A O 1
ATOM 708 N N . TYR A 1 83 ? 13.069 -3.538 -10.898 1.00 51.91 83 TYR A N 1
ATOM 709 C CA . TYR A 1 83 ? 13.642 -3.905 -12.206 1.00 51.91 83 TYR A CA 1
ATOM 710 C C . TYR A 1 83 ? 15.026 -4.584 -12.143 1.00 51.91 83 TYR A C 1
ATOM 712 O O . TYR A 1 83 ? 15.371 -5.340 -13.047 1.00 51.91 83 TYR A O 1
ATOM 720 N N . ASN A 1 84 ? 15.800 -4.358 -11.074 1.00 55.25 84 ASN A N 1
ATOM 721 C CA . ASN A 1 84 ? 17.019 -5.105 -10.773 1.00 55.25 84 ASN A CA 1
ATOM 722 C C . ASN A 1 84 ? 16.865 -5.821 -9.423 1.00 55.25 84 ASN A C 1
ATOM 724 O O . ASN A 1 84 ? 17.142 -5.238 -8.370 1.00 55.25 84 ASN A O 1
ATOM 728 N N . ILE A 1 85 ? 16.397 -7.072 -9.468 1.00 56.47 85 ILE A N 1
ATOM 729 C CA . ILE A 1 85 ? 16.162 -7.902 -8.280 1.00 56.47 85 ILE A CA 1
ATOM 730 C C . ILE A 1 85 ? 17.436 -7.978 -7.432 1.00 56.47 85 ILE A C 1
ATOM 732 O O . ILE A 1 85 ? 17.352 -7.694 -6.245 1.00 56.47 85 ILE A O 1
ATOM 736 N N . ASP A 1 86 ? 18.618 -8.176 -8.027 1.00 55.72 86 ASP A N 1
ATOM 737 C CA . ASP A 1 86 ? 19.897 -8.285 -7.299 1.00 55.72 86 ASP A CA 1
ATOM 738 C C . ASP A 1 86 ? 20.240 -7.059 -6.432 1.00 55.72 86 ASP A C 1
ATOM 740 O O . ASP A 1 86 ? 20.968 -7.179 -5.445 1.00 55.72 86 ASP A O 1
ATOM 744 N N . LYS A 1 87 ? 19.716 -5.872 -6.767 1.00 53.66 87 LYS A N 1
ATOM 745 C CA . LYS A 1 87 ? 19.894 -4.648 -5.966 1.00 53.66 87 LYS A CA 1
ATOM 746 C C . LYS A 1 87 ? 18.700 -4.317 -5.072 1.00 53.66 87 LYS A C 1
ATOM 748 O O . LYS A 1 87 ? 18.896 -3.686 -4.036 1.00 53.66 87 LYS A O 1
ATOM 753 N N . ASN A 1 88 ? 17.494 -4.744 -5.445 1.00 62.22 88 ASN A N 1
ATOM 754 C CA . ASN A 1 88 ? 16.242 -4.280 -4.841 1.00 62.22 88 ASN A CA 1
ATOM 755 C C . ASN A 1 88 ? 15.387 -5.398 -4.209 1.00 62.22 88 ASN A C 1
ATOM 757 O O . ASN A 1 88 ? 14.228 -5.156 -3.872 1.00 62.22 88 ASN A O 1
ATOM 761 N N . VAL A 1 89 ? 15.971 -6.579 -3.929 1.00 73.25 89 VAL A N 1
ATOM 762 C CA . VAL A 1 89 ? 15.367 -7.620 -3.058 1.00 73.25 89 VAL A CA 1
ATOM 763 C C . VAL A 1 89 ? 14.898 -7.030 -1.724 1.00 73.25 89 VAL A C 1
ATOM 765 O O . VAL A 1 89 ? 13.917 -7.489 -1.145 1.00 73.25 89 VAL A O 1
ATOM 768 N N . ARG A 1 90 ? 15.585 -5.994 -1.226 1.00 77.25 90 ARG A N 1
ATOM 769 C CA . ARG A 1 90 ? 15.244 -5.347 0.042 1.00 77.25 90 ARG A CA 1
ATOM 770 C C . ARG A 1 90 ? 13.817 -4.798 0.043 1.00 77.25 90 ARG A C 1
ATOM 772 O O . ARG A 1 90 ? 13.074 -5.145 0.950 1.00 77.25 90 ARG A O 1
ATOM 779 N N . ASP A 1 91 ? 13.434 -4.000 -0.952 1.00 80.69 91 ASP A N 1
ATOM 780 C CA . ASP A 1 91 ? 12.087 -3.412 -1.026 1.00 80.69 91 ASP A CA 1
ATOM 781 C C . ASP A 1 91 ? 11.024 -4.499 -1.244 1.00 80.69 91 ASP A C 1
ATOM 783 O O . ASP A 1 91 ? 9.935 -4.424 -0.677 1.00 80.69 91 ASP A O 1
ATOM 787 N N . LEU A 1 92 ? 11.359 -5.548 -2.009 1.00 85.94 92 LEU A N 1
ATOM 788 C CA . LEU A 1 92 ? 10.491 -6.711 -2.212 1.00 85.94 92 LEU A CA 1
ATOM 789 C C . LEU A 1 92 ? 10.183 -7.425 -0.889 1.00 85.94 92 LEU A C 1
ATOM 791 O O . LEU A 1 92 ? 9.019 -7.617 -0.545 1.00 85.94 92 LEU A O 1
ATOM 795 N N . ASN A 1 93 ? 11.230 -7.788 -0.142 1.00 86.75 93 ASN A N 1
ATOM 796 C CA . ASN A 1 93 ? 11.112 -8.456 1.153 1.00 86.75 93 ASN A CA 1
ATOM 797 C C . ASN A 1 93 ? 10.436 -7.558 2.184 1.00 86.75 93 ASN A C 1
ATOM 799 O O . ASN A 1 93 ? 9.611 -8.024 2.958 1.00 86.75 93 ASN A O 1
ATOM 803 N N . TYR A 1 94 ? 10.739 -6.264 2.164 1.00 87.44 94 TYR A N 1
ATOM 804 C CA . TYR A 1 94 ? 10.135 -5.322 3.092 1.00 87.44 94 TYR A CA 1
ATOM 805 C C . TYR A 1 94 ? 8.628 -5.180 2.849 1.00 87.44 94 TYR A C 1
ATOM 807 O O . TYR A 1 94 ? 7.837 -5.245 3.786 1.00 87.44 94 TYR A O 1
ATOM 815 N N . CYS A 1 95 ? 8.205 -5.081 1.585 1.00 91.00 95 CYS A N 1
ATOM 816 C CA . CYS A 1 95 ? 6.786 -5.093 1.234 1.00 91.00 95 CYS A CA 1
ATOM 817 C C . CYS A 1 95 ? 6.113 -6.433 1.568 1.00 91.00 95 CYS A C 1
ATOM 819 O O . CYS A 1 95 ? 4.957 -6.444 1.997 1.00 91.00 95 CYS A O 1
ATOM 821 N N . TYR A 1 96 ? 6.832 -7.550 1.436 1.00 92.44 96 TYR A N 1
ATOM 822 C CA . TYR A 1 96 ? 6.343 -8.864 1.854 1.00 92.44 96 TYR A CA 1
ATOM 823 C C . TYR A 1 96 ? 6.094 -8.933 3.366 1.00 92.44 96 TYR A C 1
ATOM 825 O O . TYR A 1 96 ? 5.011 -9.337 3.789 1.00 92.44 96 TYR A O 1
ATOM 833 N N . ASP A 1 97 ? 7.029 -8.441 4.182 1.00 91.44 97 ASP A N 1
ATOM 834 C CA . ASP A 1 97 ? 6.875 -8.370 5.640 1.00 91.44 97 ASP A CA 1
ATOM 835 C C . ASP A 1 97 ? 5.651 -7.532 6.043 1.00 91.44 97 ASP A C 1
ATOM 837 O O . ASP A 1 97 ? 4.919 -7.884 6.972 1.00 91.44 97 ASP A O 1
ATOM 841 N N . ILE A 1 98 ? 5.382 -6.439 5.322 1.00 92.88 98 ILE A N 1
ATOM 842 C CA . ILE A 1 98 ? 4.188 -5.608 5.530 1.00 92.88 98 ILE A CA 1
ATOM 843 C C . ILE A 1 98 ? 2.917 -6.394 5.190 1.00 92.88 98 ILE A C 1
ATOM 845 O O . ILE A 1 98 ? 1.964 -6.382 5.971 1.00 92.88 98 ILE A O 1
ATOM 849 N N . CYS A 1 99 ? 2.903 -7.127 4.074 1.00 94.56 99 CYS A N 1
ATOM 850 C CA . CYS A 1 99 ? 1.771 -7.980 3.707 1.00 94.56 99 CYS A CA 1
ATOM 851 C C . CYS A 1 99 ? 1.517 -9.062 4.767 1.00 94.56 99 CYS A C 1
ATOM 853 O O . CYS A 1 99 ? 0.366 -9.277 5.145 1.00 94.56 99 CYS A O 1
ATOM 855 N N . ILE A 1 100 ? 2.568 -9.674 5.326 1.00 91.75 100 ILE A N 1
ATOM 856 C CA . ILE A 1 100 ? 2.457 -10.631 6.439 1.00 91.75 100 ILE A CA 1
ATOM 857 C C . ILE A 1 100 ? 1.851 -9.967 7.682 1.00 91.75 100 ILE A C 1
ATOM 859 O O . ILE A 1 100 ? 0.936 -10.528 8.286 1.00 91.75 100 ILE A O 1
ATOM 863 N N . LYS A 1 101 ? 2.309 -8.764 8.058 1.00 90.62 101 LYS A N 1
ATOM 864 C CA . LYS A 1 101 ? 1.758 -8.000 9.197 1.00 90.62 101 LYS A CA 1
ATOM 865 C C . LYS A 1 101 ? 0.268 -7.684 9.023 1.00 90.62 101 LYS A C 1
ATOM 867 O O . LYS A 1 101 ? -0.469 -7.654 10.005 1.00 90.62 101 LYS A O 1
ATOM 872 N N . LEU A 1 102 ? -0.178 -7.497 7.781 1.00 91.94 102 LEU A N 1
ATOM 873 C CA . LEU A 1 102 ? -1.583 -7.300 7.408 1.00 91.94 102 LEU A CA 1
ATOM 874 C C . LEU A 1 102 ? -2.361 -8.622 7.238 1.00 91.94 102 LEU A C 1
ATOM 876 O O . LEU A 1 102 ? -3.521 -8.603 6.827 1.00 91.94 102 LEU A O 1
ATOM 880 N N . GLY A 1 103 ? -1.742 -9.754 7.592 1.00 90.69 103 GLY A N 1
ATOM 881 C CA . GLY A 1 103 ? -2.305 -11.104 7.583 1.00 90.69 103 GLY A CA 1
ATOM 882 C C . GLY A 1 103 ? -2.404 -11.755 6.206 1.00 90.69 103 GLY A C 1
ATOM 883 O O . GLY A 1 103 ? -3.274 -12.598 5.993 1.00 90.69 103 GLY A O 1
ATOM 884 N N . GLY A 1 104 ? -1.497 -11.382 5.306 1.00 93.44 104 GLY A N 1
ATOM 885 C CA . GLY A 1 104 ? -1.359 -11.937 3.966 1.00 93.44 104 GLY A CA 1
ATOM 886 C C . GLY A 1 104 ? -2.158 -11.167 2.918 1.00 93.44 104 GLY A C 1
ATOM 887 O O . GLY A 1 104 ? -3.281 -10.715 3.158 1.00 93.44 104 GLY A O 1
ATOM 888 N N . VAL A 1 105 ? -1.566 -11.033 1.732 1.00 97.06 105 VAL A N 1
ATOM 889 C CA . VAL A 1 105 ? -2.198 -10.428 0.555 1.00 97.06 105 VAL A CA 1
ATOM 890 C C . VAL A 1 105 ? -1.954 -11.377 -0.616 1.00 97.06 105 VAL A C 1
ATOM 892 O O . VAL A 1 105 ? -0.861 -11.351 -1.177 1.00 97.06 105 VAL A O 1
ATOM 895 N N . PRO A 1 106 ? -2.944 -12.205 -1.001 1.00 95.88 106 PRO A N 1
ATOM 896 C CA . PRO A 1 106 ? -2.728 -13.290 -1.963 1.00 95.88 106 PRO A CA 1
ATOM 897 C C . PRO A 1 106 ? -2.120 -12.842 -3.298 1.00 95.88 106 PRO A C 1
ATOM 899 O O . PRO A 1 106 ? -1.243 -13.507 -3.844 1.00 95.88 106 PRO A O 1
ATOM 902 N N . GLU A 1 107 ? -2.542 -11.685 -3.811 1.00 94.12 107 GLU A N 1
ATOM 903 C CA . GLU A 1 107 ? -1.989 -11.128 -5.050 1.00 94.12 107 GLU A CA 1
ATOM 904 C C . GLU A 1 107 ? -0.509 -10.743 -4.898 1.00 94.12 107 GLU A C 1
ATOM 906 O O . GLU A 1 107 ? 0.286 -10.924 -5.821 1.00 94.12 107 GLU A O 1
ATOM 911 N N . PHE A 1 108 ? -0.114 -10.249 -3.720 1.00 94.62 108 PHE A N 1
ATOM 912 C CA . PHE A 1 108 ? 1.286 -9.961 -3.433 1.00 94.62 108 PHE A CA 1
ATOM 913 C C . PHE A 1 108 ? 2.093 -11.248 -3.257 1.00 94.62 108 PHE A C 1
ATOM 915 O O . PHE A 1 108 ? 3.216 -11.311 -3.741 1.00 94.62 108 PHE A O 1
ATOM 922 N N . ASP A 1 109 ? 1.531 -12.283 -2.632 1.00 93.31 109 ASP A N 1
ATOM 923 C CA . ASP A 1 109 ? 2.200 -13.582 -2.485 1.00 93.31 109 ASP A CA 1
ATOM 924 C C . ASP A 1 109 ? 2.534 -14.180 -3.863 1.00 93.31 109 ASP A C 1
ATOM 926 O O . ASP A 1 109 ? 3.655 -14.638 -4.095 1.00 93.31 109 ASP A O 1
ATOM 930 N N . ASN A 1 110 ? 1.596 -14.090 -4.814 1.00 91.56 110 ASN A N 1
ATOM 931 C CA . ASN A 1 110 ? 1.818 -14.479 -6.208 1.00 91.56 110 ASN A CA 1
ATOM 932 C C . ASN A 1 110 ? 2.901 -13.621 -6.878 1.00 91.56 110 ASN A C 1
ATOM 934 O O . ASN A 1 110 ? 3.800 -14.155 -7.528 1.00 91.56 110 ASN A O 1
ATOM 938 N N . TYR A 1 111 ? 2.838 -12.296 -6.716 1.00 91.19 111 TYR A N 1
ATOM 939 C CA . TYR A 1 111 ? 3.848 -11.375 -7.243 1.00 91.19 111 TYR A CA 1
ATOM 940 C C . TYR A 1 111 ? 5.248 -11.688 -6.693 1.00 91.19 111 TYR A C 1
ATOM 942 O O . TYR A 1 111 ? 6.197 -11.829 -7.461 1.00 91.19 111 TYR A O 1
ATOM 950 N N . TYR A 1 112 ? 5.363 -11.873 -5.379 1.00 89.25 112 TYR A N 1
ATOM 951 C CA . TYR A 1 112 ? 6.593 -12.214 -4.675 1.00 89.25 112 TYR A CA 1
ATOM 952 C C . TYR A 1 112 ? 7.160 -13.554 -5.156 1.00 89.25 112 TYR A C 1
ATOM 954 O O . TYR A 1 112 ? 8.338 -13.638 -5.509 1.00 89.25 112 TYR A O 1
ATOM 962 N N . TYR A 1 113 ? 6.314 -14.585 -5.258 1.00 87.38 113 TYR A N 1
ATOM 963 C CA . TYR A 1 113 ? 6.698 -15.886 -5.804 1.00 87.38 113 TYR A CA 1
ATOM 964 C C . TYR A 1 113 ? 7.213 -15.767 -7.241 1.00 87.38 113 TYR A C 1
ATOM 966 O O . TYR A 1 113 ? 8.245 -16.352 -7.566 1.00 87.38 113 TYR A O 1
ATOM 974 N N . ASN A 1 114 ? 6.540 -14.994 -8.094 1.00 84.62 114 ASN A N 1
ATOM 975 C CA . ASN A 1 114 ? 6.966 -14.788 -9.477 1.00 84.62 114 ASN A CA 1
ATOM 976 C C . ASN A 1 114 ? 8.295 -14.033 -9.551 1.00 84.62 114 ASN A C 1
ATOM 978 O O . ASN A 1 114 ? 9.163 -14.430 -10.317 1.00 84.62 114 ASN A O 1
ATOM 982 N N . CYS A 1 115 ? 8.509 -13.014 -8.717 1.00 82.00 115 CYS A N 1
ATOM 983 C CA . CYS A 1 115 ? 9.795 -12.322 -8.642 1.00 82.00 115 CYS A CA 1
ATOM 984 C C . CYS A 1 115 ? 10.951 -13.251 -8.236 1.00 82.00 115 CYS A C 1
ATOM 986 O O . CYS A 1 115 ? 12.059 -13.062 -8.723 1.00 82.00 115 CYS A O 1
ATOM 988 N N . LEU A 1 116 ? 10.716 -14.236 -7.361 1.00 79.19 116 LEU A N 1
ATOM 989 C CA . LEU A 1 116 ? 11.767 -15.144 -6.880 1.00 79.19 116 LEU A CA 1
ATOM 990 C C . LEU A 1 116 ? 11.990 -16.382 -7.758 1.00 79.19 116 LEU A C 1
ATOM 992 O O . LEU A 1 116 ? 13.115 -16.867 -7.842 1.00 79.19 116 LEU A O 1
ATOM 996 N N . ASN A 1 117 ? 10.932 -16.929 -8.363 1.00 73.88 117 ASN A N 1
ATOM 997 C CA . ASN A 1 117 ? 10.995 -18.185 -9.122 1.00 73.88 117 ASN A CA 1
ATOM 998 C C . ASN A 1 117 ? 11.114 -17.979 -10.627 1.00 73.88 117 ASN A C 1
ATOM 1000 O O . ASN A 1 117 ? 11.389 -18.932 -11.352 1.00 73.88 117 ASN A O 1
ATOM 1004 N N . HIS A 1 118 ? 10.894 -16.761 -11.116 1.00 55.06 118 HIS A N 1
ATOM 1005 C CA . HIS A 1 118 ? 11.293 -16.430 -12.469 1.00 55.06 118 HIS A CA 1
ATOM 1006 C C . HIS A 1 118 ? 12.806 -16.141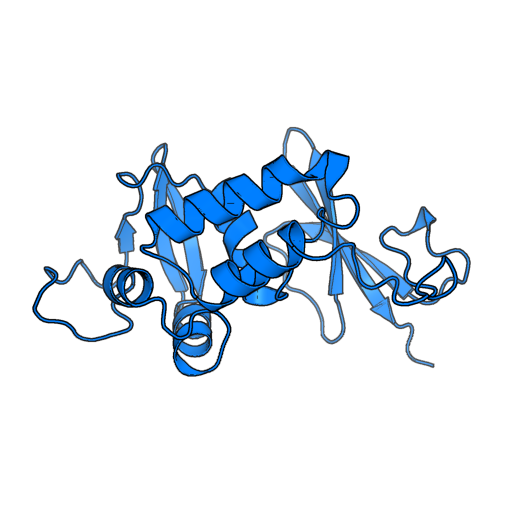 -12.448 1.00 55.06 118 HIS A C 1
ATOM 1008 O O . HIS A 1 118 ? 13.238 -15.075 -12.011 1.00 55.06 118 HIS A O 1
ATOM 1014 N N . GLU A 1 119 ? 13.609 -17.029 -13.059 1.00 49.25 119 GLU A N 1
ATOM 1015 C CA . GLU A 1 119 ? 14.465 -16.527 -14.143 1.00 49.25 119 GLU A CA 1
ATOM 1016 C C . GLU A 1 119 ? 13.525 -15.628 -14.930 1.00 49.25 119 GLU A C 1
ATOM 1018 O O . GLU A 1 119 ? 12.538 -16.157 -15.452 1.00 49.25 119 GLU A O 1
ATOM 1023 N N . GLN A 1 120 ? 13.684 -14.296 -14.835 1.00 43.09 120 GLN A N 1
ATOM 1024 C CA . GLN A 1 120 ? 12.793 -13.356 -15.514 1.00 43.09 120 GLN A CA 1
ATOM 1025 C C . GLN A 1 120 ? 12.444 -13.989 -16.856 1.00 43.09 120 GLN A C 1
ATOM 1027 O O . GLN A 1 120 ? 13.384 -14.430 -17.532 1.00 43.09 120 GLN A O 1
ATOM 1032 N N . PRO A 1 121 ? 11.169 -14.091 -17.284 1.00 38.53 121 PRO A N 1
ATOM 1033 C CA . PRO A 1 121 ? 10.963 -14.178 -18.700 1.00 38.53 121 PRO A CA 1
ATOM 1034 C C . PRO A 1 121 ? 11.774 -12.996 -19.195 1.00 38.53 121 PRO A C 1
ATOM 1036 O O . PRO A 1 121 ? 11.475 -11.836 -18.903 1.00 38.53 121 PRO A O 1
ATOM 1039 N N . VAL A 1 122 ? 12.852 -13.315 -19.896 1.00 43.34 122 VAL A N 1
ATOM 1040 C CA . VAL A 1 122 ? 13.362 -12.476 -20.942 1.00 43.34 122 VAL A CA 1
ATOM 1041 C C . VAL A 1 122 ? 12.179 -12.434 -21.907 1.00 43.34 122 VAL A C 1
ATOM 1043 O O . VAL A 1 122 ? 12.163 -13.054 -22.957 1.00 43.34 122 VAL A O 1
ATOM 1046 N N . THR A 1 123 ? 11.107 -11.724 -21.532 1.00 38.38 123 THR A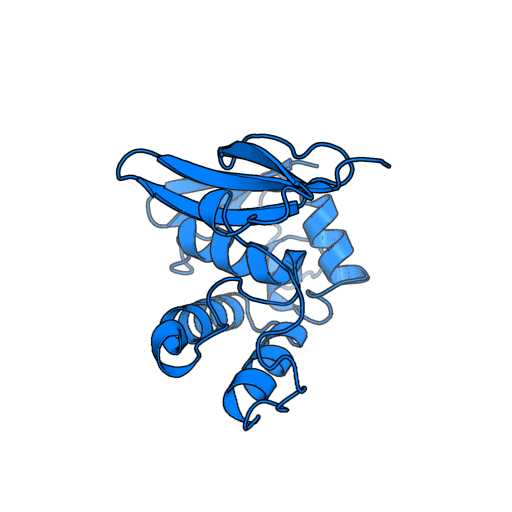 N 1
ATOM 1047 C CA . THR A 1 123 ? 10.512 -10.828 -22.478 1.00 38.38 123 THR A CA 1
ATOM 1048 C C . THR A 1 123 ? 11.725 -10.097 -22.992 1.00 38.38 123 THR A C 1
ATOM 1050 O O . THR A 1 123 ? 12.444 -9.466 -22.211 1.00 38.38 123 THR A O 1
ATOM 1053 N N . ASP A 1 124 ? 11.996 -10.287 -24.270 1.0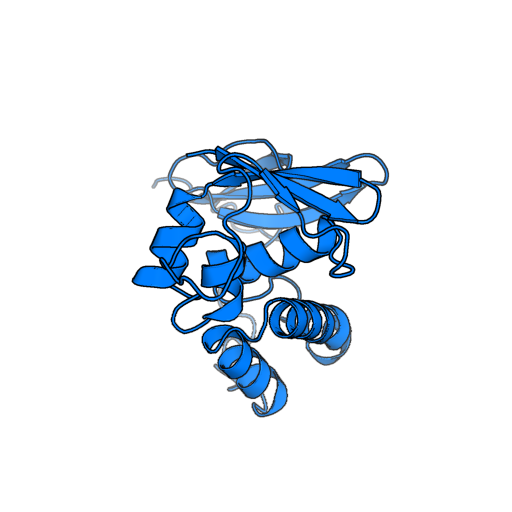0 39.38 124 ASP A N 1
ATOM 1054 C CA . ASP A 1 124 ? 12.791 -9.406 -25.098 1.00 39.38 124 ASP A CA 1
ATOM 1055 C C . ASP A 1 124 ? 12.247 -7.961 -25.004 1.00 39.38 124 ASP A C 1
ATOM 1057 O O . ASP A 1 124 ? 11.890 -7.325 -25.986 1.00 39.38 124 ASP A O 1
ATOM 1061 N N . VAL A 1 125 ? 12.189 -7.394 -23.799 1.00 45.22 125 VAL A N 1
ATOM 1062 C CA . VAL A 1 125 ? 12.359 -5.975 -23.538 1.00 45.22 125 VAL A CA 1
ATOM 1063 C C . VAL A 1 125 ? 13.845 -5.770 -23.250 1.00 45.22 125 VAL A C 1
ATOM 1065 O O . VAL A 1 125 ? 14.256 -5.018 -22.373 1.00 45.22 125 VAL A O 1
ATOM 1068 N N . SER A 1 126 ? 14.685 -6.444 -24.036 1.00 40.16 126 SER A N 1
ATOM 1069 C CA . SER A 1 126 ? 15.986 -5.929 -24.401 1.00 40.16 126 SER A CA 1
ATOM 1070 C C . SER A 1 126 ? 15.779 -4.497 -24.901 1.00 40.16 126 SER A C 1
ATOM 1072 O O . SER A 1 126 ? 15.306 -4.305 -26.015 1.00 40.16 126 SER A O 1
ATOM 1074 N N . ASN A 1 127 ? 16.069 -3.492 -24.079 1.00 46.56 127 ASN A N 1
ATOM 1075 C CA . ASN A 1 127 ? 16.551 -2.167 -24.486 1.00 46.56 127 ASN A CA 1
ATOM 1076 C C . ASN A 1 127 ? 15.801 -1.369 -25.593 1.00 46.56 127 ASN A C 1
ATOM 1078 O O . ASN A 1 127 ? 16.342 -0.365 -26.046 1.00 46.56 127 ASN A O 1
ATOM 1082 N N . ASN A 1 128 ? 14.586 -1.742 -26.027 1.00 50.47 128 ASN A N 1
ATOM 1083 C CA . ASN A 1 128 ? 13.940 -1.167 -27.223 1.00 50.47 128 ASN A CA 1
ATOM 1084 C C . ASN A 1 128 ? 12.562 -0.526 -26.995 1.00 50.47 128 ASN A C 1
ATOM 1086 O O . ASN A 1 128 ? 12.083 0.189 -27.879 1.00 50.47 128 ASN A O 1
ATOM 1090 N N . VAL A 1 129 ? 11.913 -0.717 -25.841 1.00 65.31 129 VAL A N 1
ATOM 1091 C CA . VAL A 1 129 ? 10.659 -0.003 -25.545 1.00 65.31 129 VAL A CA 1
ATOM 1092 C C . VAL A 1 129 ? 11.008 1.334 -24.907 1.00 65.31 129 VAL A C 1
ATOM 1094 O O . VAL A 1 129 ? 11.457 1.410 -23.768 1.00 65.31 129 VAL A O 1
ATOM 1097 N N . TYR A 1 130 ? 10.841 2.397 -25.688 1.00 76.94 130 TYR A N 1
ATOM 1098 C CA . TYR A 1 130 ? 11.134 3.761 -25.275 1.00 76.94 130 TYR A CA 1
ATOM 1099 C C . TYR A 1 130 ? 10.164 4.222 -24.175 1.00 76.94 130 TYR A C 1
ATOM 1101 O O . TYR A 1 130 ? 9.052 4.665 -24.461 1.00 76.94 130 TYR A O 1
ATOM 1109 N N . ASN A 1 131 ? 10.589 4.088 -22.918 1.00 81.00 131 ASN A N 1
ATOM 1110 C CA . ASN A 1 131 ? 9.777 4.371 -21.739 1.00 81.00 131 ASN A CA 1
ATOM 1111 C C . ASN A 1 131 ? 10.584 5.142 -20.675 1.00 81.00 131 ASN A C 1
ATOM 1113 O O . ASN A 1 131 ? 10.952 4.566 -19.654 1.00 81.00 131 ASN A O 1
ATOM 1117 N N . PRO A 1 132 ? 10.899 6.428 -20.907 1.00 86.19 132 PRO A N 1
ATOM 1118 C CA . PRO A 1 132 ? 11.780 7.197 -20.025 1.00 86.19 132 PRO A CA 1
ATOM 1119 C C . PRO A 1 132 ? 11.183 7.359 -18.624 1.00 86.19 132 PRO A C 1
ATOM 1121 O O . PRO A 1 132 ? 10.011 7.685 -18.503 1.00 86.19 132 PRO A O 1
ATOM 1124 N N . MET A 1 133 ? 11.947 7.157 -17.558 1.00 84.19 133 MET A N 1
ATOM 1125 C CA . MET A 1 133 ? 11.465 7.280 -16.174 1.00 84.19 133 MET A CA 1
ATOM 1126 C C . MET A 1 133 ? 11.820 8.634 -15.549 1.00 84.19 133 MET A C 1
ATOM 1128 O O . MET A 1 133 ? 11.250 9.017 -14.521 1.00 84.19 133 MET A O 1
ATOM 1132 N N . THR A 1 134 ? 12.697 9.397 -16.200 1.00 84.00 134 THR A N 1
ATOM 1133 C CA . THR A 1 134 ? 13.077 10.767 -15.839 1.00 84.00 134 THR A CA 1
ATOM 1134 C C . THR A 1 134 ? 13.029 11.691 -17.063 1.00 84.00 134 THR A C 1
ATOM 1136 O O . THR A 1 134 ? 13.137 11.209 -18.194 1.00 84.00 134 THR A O 1
ATOM 1139 N N . PRO A 1 135 ? 12.941 13.024 -16.877 1.00 86.44 135 PRO A N 1
ATOM 1140 C CA . PRO A 1 135 ? 13.022 13.967 -17.996 1.00 86.44 135 PRO A CA 1
ATOM 1141 C C . PRO A 1 135 ? 14.324 13.842 -18.802 1.00 86.44 135 PRO A C 1
ATOM 1143 O O . PRO A 1 135 ? 14.340 14.102 -19.998 1.00 86.44 135 PRO A O 1
ATOM 1146 N N . ILE A 1 136 ? 15.416 13.429 -18.149 1.00 86.12 136 ILE A N 1
ATOM 1147 C CA . ILE A 1 136 ? 16.734 13.256 -18.777 1.00 86.12 136 ILE A CA 1
ATOM 1148 C C . ILE A 1 136 ? 16.736 12.046 -19.722 1.00 86.12 136 ILE A C 1
ATOM 1150 O O . ILE A 1 136 ? 17.391 12.074 -20.760 1.00 86.12 136 ILE A O 1
ATOM 1154 N N . GLU A 1 137 ? 15.985 10.998 -19.387 1.00 83.69 137 GLU A N 1
ATOM 1155 C CA . GLU A 1 137 ? 15.834 9.813 -20.233 1.00 83.69 137 GLU A CA 1
ATOM 1156 C C . GLU A 1 137 ? 14.918 10.063 -21.445 1.00 83.69 137 GLU A C 1
ATOM 1158 O O . GLU A 1 137 ? 14.970 9.2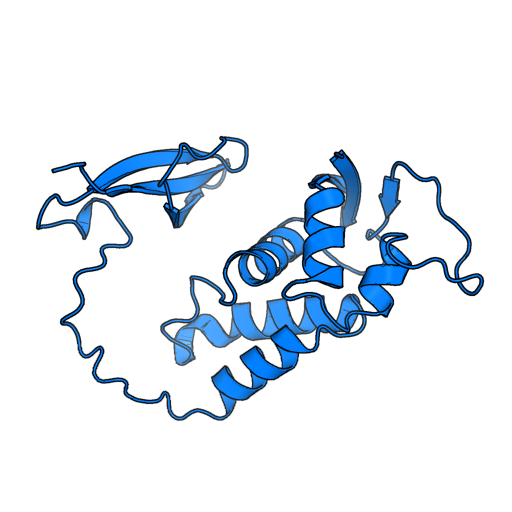97 -22.410 1.00 83.69 137 GLU A O 1
ATOM 1163 N N . ASP A 1 138 ? 14.094 11.124 -21.434 1.00 87.06 138 ASP A N 1
ATOM 1164 C CA . ASP A 1 138 ? 13.123 11.431 -22.495 1.00 87.06 138 ASP A CA 1
ATOM 1165 C C . ASP A 1 138 ? 13.750 12.103 -23.733 1.00 87.06 138 ASP A C 1
ATOM 1167 O O . ASP A 1 138 ? 13.339 13.174 -24.175 1.00 87.06 138 ASP A O 1
ATOM 1171 N N . VAL A 1 139 ? 14.737 11.447 -24.343 1.00 89.25 139 VAL A N 1
ATOM 1172 C CA . VAL A 1 139 ? 15.478 11.949 -25.517 1.00 89.25 139 VAL A CA 1
ATOM 1173 C C . VAL A 1 139 ? 14.629 12.205 -26.777 1.00 89.25 139 VAL A C 1
ATOM 1175 O O . VAL A 1 139 ? 15.040 12.968 -27.647 1.00 89.25 139 VAL A O 1
ATOM 1178 N N . LYS A 1 140 ? 13.454 11.581 -26.900 1.00 88.19 140 LYS A N 1
ATOM 1179 C CA . LYS A 1 140 ? 12.463 11.788 -27.973 1.00 88.19 140 LYS A CA 1
ATOM 1180 C C . LYS A 1 140 ? 11.413 12.852 -27.636 1.00 88.19 140 LYS A C 1
ATOM 1182 O O . LYS A 1 140 ? 10.574 13.118 -28.491 1.00 88.19 140 LYS A O 1
ATOM 1187 N N . LEU A 1 141 ? 11.447 13.435 -26.432 1.00 90.12 141 LEU A N 1
ATOM 1188 C CA . LEU A 1 141 ? 10.548 14.508 -25.989 1.00 90.12 141 LEU A CA 1
ATOM 1189 C C . LEU A 1 141 ? 9.061 14.167 -26.188 1.00 90.12 141 LEU A C 1
ATOM 1191 O O . LEU A 1 141 ? 8.289 14.988 -26.675 1.00 90.12 141 LEU A O 1
ATOM 1195 N N . MET A 1 142 ? 8.665 12.935 -25.864 1.00 89.50 142 MET A N 1
ATOM 1196 C CA . MET A 1 142 ? 7.293 12.458 -26.101 1.00 89.50 142 MET A CA 1
ATOM 1197 C C . MET A 1 142 ? 6.334 12.798 -24.957 1.00 89.50 142 MET A C 1
ATOM 1199 O O . MET A 1 142 ? 5.125 12.584 -25.083 1.00 89.50 142 MET A O 1
ATOM 1203 N N . TYR A 1 143 ? 6.858 13.299 -23.838 1.00 90.94 143 TYR A N 1
ATOM 1204 C CA . TYR A 1 143 ? 6.080 13.526 -22.635 1.00 90.94 143 TYR A CA 1
ATOM 1205 C C . TYR A 1 143 ? 6.240 14.948 -22.097 1.00 90.94 143 TYR A C 1
ATOM 1207 O O . TYR A 1 143 ? 7.308 15.556 -22.154 1.00 90.94 143 TYR A O 1
ATOM 1215 N N . VAL A 1 144 ? 5.165 15.463 -21.501 1.00 90.75 144 VAL A N 1
ATOM 1216 C CA . VAL A 1 144 ? 5.219 16.656 -20.651 1.00 90.75 144 VAL A CA 1
ATOM 1217 C C . VAL A 1 144 ? 5.510 16.209 -19.230 1.00 90.75 144 VAL A C 1
ATOM 1219 O O . VAL A 1 144 ? 4.753 15.417 -18.669 1.00 90.75 144 VAL A O 1
ATOM 1222 N N . TRP A 1 145 ? 6.585 16.735 -18.649 1.00 91.94 145 TRP A N 1
ATOM 1223 C CA . TRP A 1 145 ? 7.055 16.370 -17.317 1.00 91.94 145 TRP A CA 1
ATOM 1224 C C . TRP A 1 145 ? 6.666 17.408 -16.271 1.00 91.94 145 TRP A C 1
ATOM 1226 O O . TRP A 1 145 ? 6.753 18.614 -16.507 1.00 91.94 145 TRP A O 1
ATOM 1236 N N . ARG A 1 146 ? 6.296 16.939 -15.080 1.00 88.31 146 ARG A N 1
ATOM 1237 C CA . ARG A 1 146 ? 6.010 17.781 -13.917 1.00 88.31 146 ARG A CA 1
ATOM 1238 C C . ARG A 1 146 ? 6.561 17.134 -12.655 1.00 88.31 146 ARG A C 1
ATOM 1240 O O . ARG A 1 146 ? 6.402 15.933 -12.445 1.00 88.31 146 ARG A O 1
ATOM 1247 N N . ILE A 1 147 ? 7.187 17.942 -11.806 1.00 86.56 147 ILE A N 1
ATOM 1248 C CA . ILE A 1 147 ? 7.570 17.528 -10.456 1.00 86.56 147 ILE A CA 1
ATOM 1249 C C . ILE A 1 147 ? 6.382 17.789 -9.540 1.00 86.56 147 ILE A C 1
ATOM 1251 O O . ILE A 1 147 ? 5.823 18.886 -9.541 1.00 86.56 147 ILE A O 1
ATOM 1255 N N . VAL A 1 148 ? 6.000 16.780 -8.772 1.00 82.94 148 VAL A N 1
ATOM 1256 C CA . VAL A 1 148 ? 4.884 16.851 -7.835 1.00 82.94 148 VAL A CA 1
ATOM 1257 C C . VAL A 1 148 ? 5.314 16.368 -6.459 1.00 82.94 148 VAL A C 1
ATOM 1259 O O . VAL A 1 148 ? 6.289 15.635 -6.321 1.00 82.94 148 VAL A O 1
ATOM 1262 N N . THR A 1 149 ? 4.587 16.767 -5.426 1.00 82.06 149 THR A N 1
ATOM 1263 C CA . THR A 1 149 ? 4.754 16.210 -4.077 1.00 82.06 149 THR A CA 1
ATOM 1264 C C . THR A 1 149 ? 3.772 15.062 -3.860 1.00 82.06 149 THR A C 1
ATOM 1266 O O . THR A 1 149 ? 2.805 14.923 -4.611 1.00 82.06 149 THR A O 1
ATOM 1269 N N . SER A 1 150 ? 3.961 14.278 -2.797 1.00 73.50 150 SER A N 1
ATOM 1270 C CA . SER A 1 150 ? 3.025 13.213 -2.388 1.00 73.50 150 SER A CA 1
ATOM 1271 C C . SER A 1 150 ? 1.572 13.679 -2.200 1.00 73.50 150 SER A C 1
ATOM 1273 O O . SER A 1 150 ? 0.658 12.862 -2.264 1.00 73.50 150 SER A O 1
ATOM 1275 N N . PHE A 1 151 ? 1.346 14.977 -1.980 1.00 76.81 151 PHE A N 1
ATOM 1276 C CA . PHE A 1 151 ? 0.022 15.569 -1.747 1.00 76.81 151 PHE A CA 1
ATOM 1277 C C . PHE A 1 151 ? -0.618 16.166 -3.006 1.00 76.81 151 PHE A C 1
ATOM 1279 O O . PHE A 1 151 ? -1.750 16.644 -2.961 1.00 76.81 151 PHE A O 1
ATOM 1286 N N . THR A 1 152 ? 0.105 16.193 -4.123 1.00 78.00 152 THR A N 1
ATOM 1287 C CA . THR A 1 152 ? -0.371 16.820 -5.356 1.00 78.00 152 THR A CA 1
ATOM 1288 C C . THR A 1 152 ? -1.187 15.815 -6.167 1.00 78.00 152 THR A C 1
ATOM 1290 O O . THR A 1 152 ? -0.700 14.734 -6.495 1.00 78.00 152 THR A O 1
ATOM 1293 N N . ALA A 1 153 ? -2.421 16.175 -6.523 1.00 81.62 153 ALA A N 1
ATOM 1294 C CA . ALA A 1 153 ? -3.254 15.350 -7.393 1.00 81.62 153 ALA A CA 1
ATOM 1295 C C . ALA A 1 153 ? -2.671 15.261 -8.818 1.00 81.62 153 ALA A C 1
ATOM 1297 O O . ALA A 1 153 ? -2.145 16.242 -9.364 1.00 81.62 153 ALA A O 1
ATOM 1298 N N . LEU A 1 154 ? -2.786 14.073 -9.414 1.00 79.25 154 LEU A N 1
ATOM 1299 C CA . LEU A 1 154 ? -2.456 13.839 -10.818 1.00 79.25 154 LEU A CA 1
ATOM 1300 C C . LEU A 1 154 ? -3.555 14.413 -11.709 1.00 79.25 154 LEU A C 1
ATOM 1302 O O . LEU A 1 154 ? -4.739 14.303 -11.389 1.00 79.25 154 LEU A O 1
ATOM 1306 N N . ASN A 1 155 ? -3.151 15.008 -12.824 1.00 81.25 155 ASN A N 1
ATOM 1307 C CA . ASN A 1 155 ? -4.075 15.372 -13.889 1.00 81.25 155 ASN A CA 1
ATOM 1308 C C . ASN A 1 155 ? -4.493 14.118 -14.677 1.00 81.25 155 ASN A C 1
ATOM 1310 O O . ASN A 1 155 ? -3.867 13.059 -14.572 1.00 81.25 155 ASN A O 1
ATOM 1314 N N . GLU A 1 156 ? -5.533 14.236 -15.502 1.00 76.06 156 GLU A N 1
ATOM 1315 C CA . GLU A 1 156 ? -5.916 13.162 -16.423 1.00 76.06 156 GLU A CA 1
ATOM 1316 C C . GLU A 1 156 ? -4.729 12.764 -17.316 1.00 76.06 156 GLU A C 1
ATOM 1318 O O . GLU A 1 156 ? -3.990 13.616 -17.815 1.00 76.06 156 GLU A O 1
ATOM 1323 N N . ASN A 1 157 ? -4.539 11.454 -17.493 1.00 79.31 157 ASN A N 1
ATOM 1324 C CA . ASN A 1 157 ? -3.449 10.845 -18.268 1.00 79.31 157 ASN A CA 1
ATOM 1325 C C . ASN A 1 157 ? -2.027 11.083 -17.726 1.00 79.31 157 ASN A C 1
ATOM 1327 O O . ASN A 1 157 ? -1.052 10.728 -18.393 1.00 79.31 157 ASN A O 1
ATOM 1331 N N . GLU A 1 158 ? -1.875 11.636 -16.520 1.00 83.50 158 GLU A N 1
ATOM 1332 C CA . GLU A 1 158 ? -0.580 11.664 -15.845 1.00 83.50 158 GLU A CA 1
ATOM 1333 C C . GLU A 1 158 ? -0.272 10.328 -15.164 1.00 83.50 158 GLU A C 1
ATOM 1335 O O . GLU A 1 158 ? -1.113 9.705 -14.521 1.00 83.50 158 GLU A O 1
ATOM 1340 N N . SER A 1 159 ? 0.983 9.903 -15.278 1.00 80.62 159 SER A N 1
ATOM 1341 C CA . SER A 1 159 ? 1.536 8.735 -14.597 1.00 80.62 159 SER A CA 1
ATOM 1342 C C . SER A 1 159 ? 2.768 9.138 -13.795 1.00 80.62 159 SER A C 1
ATOM 1344 O O . SER A 1 159 ? 3.619 9.884 -14.285 1.00 80.62 159 SER A O 1
ATOM 1346 N N . VAL A 1 160 ? 2.874 8.637 -12.564 1.00 83.81 160 VAL A N 1
ATOM 1347 C CA . VAL A 1 160 ? 4.068 8.792 -11.719 1.00 83.81 160 VAL A CA 1
ATOM 1348 C C . VAL A 1 160 ? 5.143 7.824 -12.204 1.00 83.81 160 VAL A C 1
ATOM 1350 O O . VAL A 1 160 ? 4.851 6.654 -12.438 1.00 83.81 160 VAL A O 1
ATOM 1353 N N . THR A 1 161 ? 6.379 8.294 -12.353 1.00 79.69 161 THR A N 1
ATOM 1354 C CA . THR A 1 161 ? 7.489 7.473 -12.858 1.00 79.69 161 THR A CA 1
ATOM 1355 C C . THR A 1 161 ? 8.523 7.172 -11.784 1.00 79.69 161 THR A C 1
ATOM 1357 O O . THR A 1 161 ? 8.808 6.010 -11.516 1.00 79.69 161 THR A O 1
ATOM 1360 N N . THR A 1 162 ? 9.062 8.212 -11.150 1.00 73.69 162 THR A N 1
ATOM 1361 C CA . THR A 1 162 ? 10.232 8.101 -10.273 1.00 73.69 162 THR A CA 1
ATOM 1362 C C . THR A 1 162 ? 10.049 8.955 -9.030 1.00 73.69 162 THR A C 1
ATOM 1364 O O . THR A 1 162 ? 9.595 10.096 -9.113 1.00 73.69 162 THR A O 1
ATOM 1367 N N . CYS A 1 163 ? 10.442 8.407 -7.884 1.00 70.38 163 CYS A N 1
ATOM 1368 C CA . CYS A 1 163 ? 10.564 9.127 -6.624 1.00 70.38 163 CYS A CA 1
ATOM 1369 C C . CYS A 1 163 ? 11.983 9.695 -6.500 1.00 70.38 163 CYS A C 1
ATOM 1371 O O . CYS A 1 163 ? 12.961 8.961 -6.637 1.00 70.38 163 CYS A O 1
ATOM 1373 N N . VAL A 1 164 ? 12.095 10.989 -6.216 1.00 67.00 164 VAL A N 1
ATOM 1374 C CA . VAL A 1 164 ? 13.336 11.610 -5.757 1.00 67.00 164 VAL A CA 1
ATOM 1375 C C . VAL A 1 164 ? 13.094 12.033 -4.313 1.00 67.00 164 VAL A C 1
ATOM 1377 O O . VAL A 1 164 ? 12.313 12.939 -4.032 1.00 67.00 164 VAL A O 1
ATOM 1380 N N . SER A 1 165 ? 13.727 11.342 -3.370 1.00 55.66 165 SER A N 1
ATOM 1381 C CA . SER A 1 165 ? 13.670 11.744 -1.965 1.00 55.66 165 SER A CA 1
ATOM 1382 C C . SER A 1 165 ? 14.779 12.753 -1.699 1.00 55.66 165 SER A C 1
ATOM 1384 O O . SER A 1 165 ? 15.952 12.436 -1.897 1.00 55.66 165 SER A O 1
ATOM 1386 N N . THR A 1 166 ? 14.425 13.952 -1.240 1.00 57.88 166 THR A N 1
ATOM 1387 C CA . THR A 1 166 ? 15.373 14.848 -0.563 1.00 57.88 166 THR A CA 1
ATOM 1388 C C . THR A 1 166 ? 15.182 14.727 0.951 1.00 57.88 166 THR A C 1
ATOM 1390 O O . THR A 1 166 ? 14.201 14.135 1.402 1.00 57.88 166 THR A O 1
ATOM 1393 N N . GLU A 1 167 ? 16.120 15.247 1.749 1.00 49.88 167 GLU A N 1
ATOM 1394 C CA . GLU A 1 167 ? 16.075 15.155 3.223 1.00 49.88 167 GLU A CA 1
ATOM 1395 C C . GLU A 1 167 ? 14.829 15.819 3.845 1.00 49.88 167 GLU A C 1
ATOM 1397 O O . GLU A 1 167 ? 14.450 15.483 4.963 1.00 49.88 167 GLU A O 1
ATOM 1402 N N . GLU A 1 168 ? 14.160 16.722 3.119 1.00 62.88 168 GLU A N 1
ATOM 1403 C CA . GLU A 1 168 ? 13.038 17.520 3.632 1.00 62.88 168 GLU A CA 1
ATOM 1404 C C . GLU A 1 168 ? 11.683 17.176 2.991 1.00 62.88 168 GLU A C 1
ATOM 1406 O O . GLU A 1 168 ? 10.636 17.478 3.568 1.00 62.88 168 GLU A O 1
ATOM 1411 N N . MET A 1 169 ? 11.661 16.554 1.804 1.00 61.00 169 MET A N 1
ATOM 1412 C CA . MET A 1 169 ? 10.412 16.227 1.112 1.00 61.00 169 MET A CA 1
ATOM 1413 C C . MET A 1 169 ? 10.587 15.122 0.063 1.00 61.00 169 MET A C 1
ATOM 1415 O O . MET A 1 169 ? 11.567 15.070 -0.679 1.00 61.00 169 MET A O 1
ATOM 1419 N N . THR A 1 170 ? 9.575 14.263 -0.059 1.00 71.62 170 THR A N 1
ATOM 1420 C CA . THR A 1 170 ? 9.466 13.318 -1.172 1.00 71.62 170 THR A CA 1
ATOM 1421 C C . THR A 1 170 ? 8.836 14.009 -2.378 1.00 71.62 170 THR A C 1
ATOM 1423 O O . THR A 1 170 ? 7.678 14.437 -2.326 1.00 71.62 170 THR A O 1
ATOM 1426 N N . ILE A 1 171 ? 9.589 14.102 -3.472 1.00 78.31 171 ILE A N 1
ATOM 1427 C CA . ILE A 1 171 ? 9.108 14.620 -4.752 1.00 78.31 171 ILE A CA 1
ATOM 1428 C C . ILE A 1 171 ? 9.033 13.483 -5.777 1.00 78.31 171 ILE A C 1
ATOM 1430 O O . ILE A 1 171 ? 9.806 12.529 -5.744 1.00 78.31 171 ILE A O 1
ATOM 1434 N N . PHE A 1 172 ? 8.088 13.576 -6.701 1.00 82.12 172 PHE A N 1
ATOM 1435 C CA . PHE A 1 172 ? 7.856 12.591 -7.748 1.00 82.12 172 PHE A CA 1
ATOM 1436 C C . PHE A 1 172 ? 7.939 13.258 -9.112 1.00 82.12 172 PHE A C 1
ATOM 1438 O O . PHE A 1 172 ? 7.446 14.371 -9.300 1.00 82.12 172 PHE A O 1
ATOM 1445 N N . TYR A 1 173 ? 8.500 12.551 -10.086 1.00 87.31 173 TYR A N 1
ATOM 1446 C CA . TYR A 1 173 ? 8.281 12.875 -11.485 1.00 87.31 173 TYR A CA 1
ATOM 1447 C C . TYR A 1 173 ? 6.952 12.282 -11.933 1.00 87.31 173 TYR A C 1
ATOM 1449 O O . TYR A 1 173 ? 6.678 11.094 -11.757 1.00 87.31 173 TYR A O 1
ATOM 1457 N N . THR A 1 174 ? 6.134 13.135 -12.528 1.00 89.25 174 THR A N 1
ATOM 1458 C CA . THR A 1 174 ? 4.939 12.750 -13.266 1.00 89.25 174 THR A CA 1
ATOM 1459 C C . THR A 1 174 ? 5.121 13.136 -14.711 1.00 89.25 174 THR A C 1
ATOM 1461 O O . THR A 1 174 ? 5.821 14.104 -15.029 1.00 89.25 174 THR A O 1
ATOM 1464 N N . ARG A 1 175 ? 4.482 12.376 -15.587 1.00 90.25 175 ARG A N 1
ATOM 1465 C CA . ARG A 1 175 ? 4.459 12.692 -17.001 1.00 90.25 175 ARG A CA 1
ATOM 1466 C C . ARG A 1 175 ? 3.119 12.349 -17.612 1.00 90.25 175 ARG A C 1
ATOM 1468 O O . ARG A 1 175 ? 2.470 11.402 -17.173 1.00 90.25 175 ARG A O 1
ATOM 1475 N N . ARG A 1 176 ? 2.763 13.060 -18.669 1.00 90.62 176 ARG A N 1
ATOM 1476 C CA . ARG A 1 176 ? 1.672 12.685 -19.572 1.00 90.62 176 ARG A CA 1
ATOM 1477 C C . ARG A 1 176 ? 2.177 12.687 -21.012 1.00 90.62 176 ARG A C 1
ATOM 1479 O O . ARG A 1 176 ? 3.088 13.469 -21.305 1.00 90.62 176 ARG A O 1
ATOM 1486 N N . PRO A 1 177 ? 1.634 11.841 -21.899 1.00 88.12 177 PRO A N 1
ATOM 1487 C CA . PRO A 1 177 ? 1.930 11.931 -23.322 1.00 88.12 177 PRO A CA 1
ATOM 1488 C C . PRO A 1 177 ? 1.603 13.334 -23.846 1.00 88.12 177 PRO A C 1
ATOM 1490 O O . PRO A 1 177 ? 0.642 13.961 -23.393 1.00 88.12 177 PRO A O 1
ATOM 1493 N N . ILE A 1 178 ? 2.408 13.840 -24.777 1.00 86.38 178 ILE A N 1
ATOM 1494 C CA . ILE A 1 178 ? 2.008 15.001 -25.573 1.00 86.38 178 ILE A CA 1
ATOM 1495 C C . ILE A 1 178 ? 0.885 14.531 -26.498 1.00 86.38 178 ILE A C 1
ATOM 1497 O O . ILE A 1 178 ? 1.078 13.593 -27.272 1.00 86.38 178 ILE A O 1
ATOM 1501 N N . ASP A 1 179 ? -0.286 15.153 -26.385 1.00 71.50 179 ASP A N 1
ATOM 1502 C CA . ASP A 1 179 ? -1.394 14.914 -27.306 1.00 71.50 179 ASP A CA 1
ATOM 1503 C C . ASP A 1 179 ? -0.940 15.309 -28.724 1.00 71.50 179 ASP A C 1
ATOM 1505 O O . ASP A 1 179 ? -0.458 16.428 -28.926 1.00 71.50 179 ASP A O 1
ATOM 1509 N N . VAL A 1 180 ? -1.030 14.371 -29.674 1.00 51.78 180 VAL A N 1
ATOM 1510 C CA . VAL A 1 180 ? -0.722 14.596 -31.101 1.00 51.78 180 VAL A CA 1
ATOM 1511 C C . VAL A 1 180 ? -1.958 15.109 -31.820 1.00 51.78 180 VAL A C 1
ATOM 1513 O O . VAL A 1 180 ? -3.030 14.488 -31.636 1.00 51.78 180 VAL A O 1
#

Organism: NCBI:txid1070528